Protein AF-A0AAE0SFQ2-F1 (afdb_monomer_lite)

pLDDT: mean 78.65, std 20.71, range [27.14, 95.56]

Organism: NCBI:txid2493646

Sequence (144 aa):
MTPRSLFEGLGCIPGEGVDPWELVFRITPEVGGDPYDAWISGGTNTTNFDVNCQTIKSNP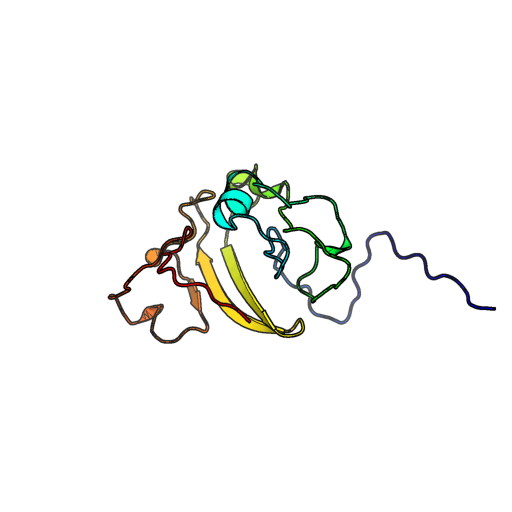SCTRHFRSALLQRWSEEVTSKVKVGIYKDGKEVHNITFNATGSNLTSWFSKERVLNTTYRGILTNNEFNYFCLKGYVLHPVFSL

Secondary structure (DSSP, 8-state):
-PPP----S----TTS---SPPP-EE--TTS-S-HHHHHHT--SSEESS-TTTSSSS--TT--SEEE-GGGGGHHHH--SEEEEEEEETTEEEEEEEEE-TT--TTTSS-GGGEEEESSTTTTT----S---TT----------

Structure (mmCIF, N/CA/C/O backbone):
data_AF-A0AAE0SFQ2-F1
#
_entry.id   AF-A0AAE0SFQ2-F1
#
loop_
_atom_site.group_PDB
_atom_site.id
_atom_site.type_symbol
_atom_site.label_atom_id
_atom_site.label_alt_id
_atom_site.label_comp_id
_atom_site.label_asym_id
_atom_site.label_entity_id
_atom_site.label_seq_id
_atom_site.pdbx_PDB_ins_code
_atom_site.Cartn_x
_atom_site.Cartn_y
_atom_site.Cartn_z
_atom_site.occupancy
_atom_site.B_iso_or_equiv
_atom_site.auth_seq_id
_atom_site.auth_comp_id
_atom_site.auth_asym_id
_atom_site.auth_atom_id
_atom_site.pdbx_PDB_model_num
ATOM 1 N N . MET A 1 1 ? 9.907 20.540 -37.452 1.00 33.56 1 MET A N 1
ATOM 2 C CA . MET A 1 1 ? 10.637 21.089 -36.289 1.00 33.56 1 MET A CA 1
ATOM 3 C C . MET A 1 1 ? 9.672 21.046 -35.116 1.00 33.56 1 MET A C 1
ATOM 5 O O . MET A 1 1 ? 8.710 21.799 -35.101 1.00 33.56 1 MET A O 1
ATOM 9 N N . THR A 1 2 ? 9.816 20.050 -34.250 1.00 28.92 2 THR A N 1
ATOM 10 C CA . THR A 1 2 ? 8.835 19.702 -33.209 1.00 28.92 2 THR A CA 1
ATOM 11 C C . THR A 1 2 ? 9.126 20.507 -31.941 1.00 28.92 2 THR A C 1
ATOM 13 O O . THR A 1 2 ? 10.277 20.477 -31.498 1.00 28.92 2 THR A O 1
ATOM 16 N N . PRO A 1 3 ? 8.157 21.207 -31.324 1.00 32.56 3 PRO A N 1
ATOM 17 C CA . PRO A 1 3 ? 8.388 21.809 -30.024 1.00 32.56 3 PRO A CA 1
ATOM 18 C C . PRO A 1 3 ? 8.217 20.764 -28.917 1.00 32.56 3 PRO A C 1
ATOM 20 O O . PRO A 1 3 ? 7.227 20.037 -28.860 1.00 32.56 3 PRO A O 1
ATOM 23 N N . ARG A 1 4 ? 9.235 20.711 -28.055 1.00 32.50 4 ARG A N 1
ATOM 24 C CA . ARG A 1 4 ? 9.292 19.988 -26.782 1.00 32.50 4 ARG A CA 1
ATOM 25 C C . ARG A 1 4 ? 8.174 20.459 -25.847 1.00 32.50 4 ARG A C 1
ATOM 27 O O . ARG A 1 4 ? 8.121 21.644 -25.532 1.00 32.50 4 ARG A O 1
ATOM 34 N N . SER A 1 5 ? 7.374 19.537 -25.324 1.00 27.14 5 SER A N 1
ATOM 35 C CA . SER A 1 5 ? 6.593 19.757 -24.106 1.00 27.14 5 SER A CA 1
ATOM 36 C C . SER A 1 5 ? 7.376 19.227 -22.902 1.00 27.14 5 SER A C 1
ATOM 38 O O . SER A 1 5 ? 7.521 18.023 -22.702 1.00 27.14 5 SER A O 1
ATOM 40 N N . LEU A 1 6 ? 7.913 20.168 -22.125 1.00 28.64 6 LEU A N 1
ATOM 41 C CA . LEU A 1 6 ? 8.273 19.984 -20.722 1.00 28.64 6 LEU A CA 1
ATOM 42 C C . LEU A 1 6 ? 6.964 19.799 -19.936 1.00 28.64 6 LEU A C 1
ATOM 44 O O . LEU A 1 6 ? 6.079 20.643 -20.053 1.00 28.64 6 LEU A O 1
ATOM 48 N N . PHE A 1 7 ? 6.845 18.750 -19.127 1.00 27.17 7 PHE A N 1
ATOM 49 C CA . PHE A 1 7 ? 5.844 18.687 -18.063 1.00 27.17 7 PHE A CA 1
ATOM 50 C C . PHE A 1 7 ? 6.535 18.239 -16.775 1.00 27.17 7 PHE A C 1
ATOM 52 O O . PHE A 1 7 ? 6.760 17.055 -16.559 1.00 27.17 7 PHE A O 1
ATOM 59 N N . GLU A 1 8 ? 6.854 19.213 -15.928 1.00 30.88 8 GLU A N 1
ATOM 60 C CA . GLU A 1 8 ? 6.999 19.052 -14.484 1.00 30.88 8 GLU A CA 1
ATOM 61 C C . GLU A 1 8 ? 6.233 20.202 -13.822 1.00 30.88 8 GLU A C 1
ATOM 63 O O . GLU A 1 8 ? 6.332 21.347 -14.264 1.00 30.88 8 GLU A O 1
ATOM 68 N N . GLY A 1 9 ? 5.492 19.892 -12.758 1.00 28.45 9 GLY A N 1
ATOM 69 C CA . GLY A 1 9 ? 4.972 20.884 -11.818 1.00 28.45 9 GLY A CA 1
ATOM 70 C C . GLY A 1 9 ? 3.460 21.106 -11.860 1.00 28.45 9 GLY A C 1
ATOM 71 O O . GLY A 1 9 ? 2.957 21.854 -12.686 1.00 28.45 9 GLY A O 1
ATOM 72 N N . LEU A 1 10 ? 2.773 20.484 -10.895 1.00 42.62 10 LEU A N 1
ATOM 73 C CA . LEU A 1 10 ? 1.637 21.025 -10.133 1.00 42.62 10 LEU A CA 1
ATOM 74 C C . LEU A 1 10 ? 0.593 21.845 -10.920 1.00 42.62 10 LEU A C 1
ATOM 76 O O . LEU A 1 10 ? 0.730 23.051 -11.104 1.00 42.62 10 LEU A O 1
ATOM 80 N N . GLY A 1 11 ? -0.530 21.216 -11.262 1.00 29.27 11 GLY A N 1
ATOM 81 C CA . GLY A 1 11 ? -1.715 21.935 -11.720 1.00 29.27 11 GLY A CA 1
ATOM 82 C C . GLY A 1 11 ? -2.929 21.025 -11.806 1.00 29.27 11 GLY A C 1
ATOM 83 O O . GLY A 1 11 ? -2.937 20.070 -12.578 1.00 29.27 11 GLY A O 1
ATOM 84 N N . CYS A 1 12 ? -3.952 21.321 -11.003 1.00 31.59 12 CYS A N 1
ATOM 85 C CA . CYS A 1 12 ? -5.278 20.726 -11.109 1.00 31.59 12 CYS A CA 1
ATOM 86 C C . CYS A 1 12 ? -5.791 20.894 -12.544 1.00 31.59 12 CYS A C 1
ATOM 88 O O . CYS A 1 12 ? -6.025 22.020 -12.979 1.00 31.59 12 CYS A O 1
ATOM 90 N N . ILE A 1 13 ? -5.984 19.792 -13.267 1.00 39.88 13 ILE A N 1
ATOM 91 C CA . ILE A 1 13 ? -6.764 19.797 -14.504 1.00 39.88 13 ILE A CA 1
ATOM 92 C C . ILE A 1 13 ? -8.237 19.811 -14.071 1.00 39.88 13 ILE A C 1
ATOM 94 O O . ILE A 1 13 ? -8.701 18.826 -13.494 1.00 39.88 13 ILE A O 1
ATOM 98 N N . PRO A 1 14 ? -8.995 20.899 -14.291 1.00 37.53 14 PRO A N 1
ATOM 99 C CA . PRO A 1 14 ? -10.414 20.916 -13.985 1.00 37.53 14 PRO A CA 1
ATOM 100 C C . PRO A 1 14 ? -11.142 20.193 -15.122 1.00 37.53 14 PRO A C 1
ATOM 102 O O . PRO A 1 14 ? -11.249 20.723 -16.226 1.00 37.53 14 PRO A O 1
ATOM 105 N N . GLY A 1 15 ? -11.611 18.968 -14.872 1.00 39.78 15 GLY A N 1
ATOM 106 C CA . GLY A 1 15 ? -12.423 18.218 -15.842 1.00 39.78 15 GLY A CA 1
ATOM 107 C C . GLY A 1 15 ? -12.419 16.699 -15.679 1.00 39.78 15 GLY A C 1
ATOM 108 O O . GLY A 1 15 ? -13.369 16.049 -16.102 1.00 39.78 15 GLY A O 1
ATOM 109 N N . GLU A 1 16 ? -11.418 16.132 -15.009 1.00 45.78 16 GLU A N 1
ATOM 110 C CA . GLU A 1 16 ? -11.464 14.754 -14.513 1.00 45.78 16 GLU A CA 1
ATOM 111 C C . GLU A 1 16 ? -11.597 14.830 -12.992 1.00 45.78 16 GLU A C 1
ATOM 113 O O . GLU A 1 16 ? -10.867 15.582 -12.346 1.00 45.78 16 GLU A O 1
ATOM 118 N N . GLY A 1 17 ? -12.602 14.156 -12.424 1.00 45.56 17 GLY A N 1
ATOM 119 C CA . GLY A 1 17 ? -12.874 14.203 -10.987 1.00 45.56 17 GLY A CA 1
ATOM 120 C C . GLY A 1 17 ? -11.595 13.969 -10.189 1.00 45.56 17 GLY A C 1
ATOM 121 O O . GLY A 1 17 ? -10.846 13.047 -10.501 1.00 45.56 17 GLY A O 1
ATOM 122 N N . VAL A 1 18 ? -11.333 14.821 -9.194 1.00 48.31 18 VAL A N 1
ATOM 123 C CA . VAL A 1 18 ? -10.206 14.634 -8.274 1.00 48.31 18 VAL A CA 1
ATOM 124 C C . VAL A 1 18 ? -10.363 13.246 -7.671 1.00 48.31 18 VAL A C 1
ATOM 126 O O . VAL A 1 18 ? -11.318 13.007 -6.931 1.00 48.31 18 VAL A O 1
ATOM 129 N N . ASP A 1 19 ? -9.478 12.322 -8.042 1.00 62.38 19 ASP A N 1
ATOM 130 C CA . ASP A 1 19 ? -9.421 11.020 -7.399 1.00 62.38 19 ASP A CA 1
ATOM 131 C C . ASP A 1 19 ? -9.047 11.285 -5.929 1.00 62.38 19 ASP A C 1
ATOM 133 O O . ASP A 1 19 ? -7.968 11.824 -5.673 1.00 62.38 19 ASP A O 1
ATOM 137 N N . PRO A 1 20 ? -9.927 10.995 -4.950 1.00 77.88 20 PRO A N 1
ATOM 138 C CA . PRO A 1 20 ? -9.635 11.262 -3.544 1.00 77.88 20 PRO A CA 1
ATOM 139 C C . PRO A 1 20 ? -8.561 10.318 -2.980 1.00 77.88 20 PRO A C 1
ATOM 141 O O . PRO A 1 20 ? -8.270 10.375 -1.786 1.00 77.88 20 PRO A O 1
ATOM 144 N N . TRP A 1 21 ? -8.020 9.410 -3.798 1.00 86.62 21 TRP A N 1
ATOM 145 C CA . TRP A 1 21 ? -7.016 8.436 -3.405 1.00 86.62 21 TRP A CA 1
ATOM 146 C C . TRP A 1 21 ? -5.607 8.880 -3.799 1.00 86.62 21 TRP A C 1
ATOM 148 O O . TRP A 1 21 ? -5.318 9.158 -4.960 1.00 86.62 21 TRP A O 1
ATOM 158 N N . GLU A 1 22 ? -4.694 8.839 -2.832 1.00 89.50 22 GLU A N 1
ATOM 159 C CA . GLU A 1 22 ? -3.263 8.972 -3.083 1.00 89.50 22 GLU A CA 1
ATOM 160 C C . GLU A 1 22 ? -2.630 7.590 -3.301 1.00 89.50 22 GLU A C 1
ATOM 162 O O . GLU A 1 22 ? -2.800 6.665 -2.500 1.00 89.50 22 GLU A O 1
ATOM 167 N N . LEU A 1 23 ? -1.889 7.431 -4.402 1.00 91.44 23 LEU A N 1
ATOM 168 C CA . LEU A 1 23 ? -1.130 6.212 -4.654 1.00 91.44 23 LEU A CA 1
ATOM 169 C C . LEU A 1 23 ? 0.055 6.159 -3.686 1.00 91.44 23 LEU A C 1
ATOM 171 O O . LEU A 1 23 ? 0.959 6.983 -3.760 1.00 91.44 23 LEU A O 1
ATOM 175 N N . VAL A 1 24 ? 0.085 5.148 -2.819 1.00 93.56 24 VAL A N 1
ATOM 176 C CA . VAL A 1 24 ? 1.185 4.944 -1.857 1.00 93.56 24 VAL A CA 1
ATOM 177 C C . VAL A 1 24 ? 2.018 3.702 -2.143 1.00 93.56 24 VAL A C 1
ATOM 179 O O . VAL A 1 24 ? 3.137 3.577 -1.650 1.00 93.56 24 VAL A O 1
ATOM 182 N N . PHE A 1 25 ? 1.492 2.776 -2.940 1.00 94.31 25 PHE A N 1
ATOM 183 C CA . PHE A 1 25 ? 2.183 1.552 -3.308 1.00 94.31 25 PHE A CA 1
ATOM 184 C C . PHE A 1 25 ? 1.649 0.994 -4.623 1.00 94.31 25 PHE A C 1
ATOM 186 O O . PHE A 1 25 ? 0.440 1.007 -4.859 1.00 94.31 25 PHE A O 1
ATOM 193 N N . ARG A 1 26 ? 2.543 0.467 -5.458 1.00 92.81 26 ARG A N 1
ATOM 194 C CA . ARG A 1 26 ? 2.198 -0.258 -6.683 1.00 92.81 26 ARG A CA 1
ATOM 195 C C . ARG A 1 26 ? 3.185 -1.394 -6.911 1.00 92.81 26 ARG A C 1
ATOM 197 O O . ARG A 1 26 ? 4.394 -1.177 -6.951 1.00 92.81 26 ARG A O 1
ATOM 204 N N . ILE A 1 27 ? 2.640 -2.577 -7.172 1.00 90.56 27 ILE A N 1
ATOM 205 C CA . ILE A 1 27 ? 3.388 -3.711 -7.715 1.00 90.56 27 ILE A CA 1
ATOM 206 C C . ILE A 1 27 ? 3.401 -3.575 -9.238 1.00 90.56 27 ILE A C 1
ATOM 208 O O . ILE A 1 27 ? 2.384 -3.256 -9.860 1.00 90.56 27 ILE A O 1
ATOM 212 N N . THR A 1 28 ? 4.558 -3.822 -9.833 1.00 88.19 28 THR A N 1
ATOM 213 C CA . THR A 1 28 ? 4.773 -3.746 -11.280 1.00 88.19 28 THR A CA 1
ATOM 214 C C . THR A 1 28 ? 5.079 -5.157 -11.777 1.00 88.19 28 THR A C 1
ATOM 216 O O . THR A 1 28 ? 5.968 -5.794 -11.209 1.00 88.19 28 THR A O 1
ATOM 219 N N . PRO A 1 29 ? 4.344 -5.676 -12.777 1.00 84.12 29 PRO A N 1
ATOM 220 C CA . PRO A 1 29 ? 4.618 -6.992 -13.350 1.00 84.12 29 PRO A CA 1
ATOM 221 C C . PRO A 1 29 ? 6.066 -7.115 -13.836 1.00 84.12 29 PRO A C 1
ATOM 223 O O . PRO A 1 29 ? 6.668 -6.117 -14.217 1.00 84.12 29 PRO A O 1
ATOM 226 N N . GLU A 1 30 ? 6.612 -8.334 -13.815 1.00 84.31 30 GLU A N 1
ATOM 227 C CA . GLU A 1 30 ? 7.932 -8.689 -14.382 1.00 84.31 30 GLU A CA 1
ATOM 228 C C . GLU A 1 30 ? 9.162 -8.013 -13.741 1.00 84.31 30 GLU A C 1
ATOM 230 O O . GLU A 1 30 ? 10.294 -8.352 -14.069 1.00 84.31 30 GLU A O 1
ATOM 235 N N . VAL A 1 31 ? 8.973 -7.132 -12.755 1.00 85.31 31 VAL A N 1
ATOM 236 C CA . VAL A 1 31 ? 10.060 -6.496 -11.986 1.00 85.31 31 VAL A CA 1
ATOM 237 C C . VAL A 1 31 ? 10.767 -7.478 -11.038 1.00 85.31 31 VAL A C 1
ATOM 239 O O . VAL A 1 31 ? 11.929 -7.276 -10.675 1.00 85.31 31 VAL A O 1
ATOM 242 N N . GLY A 1 32 ? 10.088 -8.561 -10.649 1.00 85.31 32 GLY A N 1
ATOM 243 C CA . GLY A 1 32 ? 10.575 -9.513 -9.648 1.00 85.31 32 GLY A CA 1
ATOM 244 C C . GLY A 1 32 ? 10.680 -8.907 -8.242 1.00 85.31 32 GLY A C 1
ATOM 245 O O . GLY A 1 32 ? 10.368 -7.740 -8.029 1.00 85.31 32 GLY A O 1
ATOM 246 N N . GLY A 1 33 ? 11.144 -9.707 -7.280 1.00 86.88 33 GLY A N 1
ATOM 247 C CA . GLY A 1 33 ? 11.141 -9.348 -5.858 1.00 86.88 33 GLY A CA 1
ATOM 248 C C . GLY A 1 33 ? 9.891 -9.846 -5.129 1.00 86.88 33 GLY A C 1
ATOM 249 O O . GLY A 1 33 ? 8.900 -10.227 -5.753 1.00 86.88 33 GLY A O 1
ATOM 250 N N . ASP A 1 34 ? 9.966 -9.894 -3.799 1.00 86.88 34 ASP A N 1
ATOM 251 C CA . ASP A 1 34 ? 8.831 -10.279 -2.961 1.00 86.88 34 ASP A CA 1
ATOM 252 C C . ASP A 1 34 ? 7.921 -9.056 -2.713 1.00 86.88 34 ASP A C 1
ATOM 254 O O . ASP A 1 34 ? 8.380 -8.049 -2.158 1.00 86.88 34 ASP A O 1
ATOM 258 N N . PRO A 1 35 ? 6.635 -9.097 -3.117 1.00 87.75 35 PRO A N 1
ATOM 259 C CA . PRO A 1 35 ? 5.742 -7.953 -2.956 1.00 87.75 35 PRO A CA 1
ATOM 260 C C . PRO A 1 35 ? 5.464 -7.577 -1.500 1.00 87.75 35 PRO A C 1
ATOM 262 O O . PRO A 1 35 ? 5.202 -6.408 -1.208 1.00 87.75 35 PRO A O 1
ATOM 265 N N . TYR A 1 36 ? 5.501 -8.549 -0.586 1.00 89.19 36 TYR A N 1
ATOM 266 C CA . TYR A 1 36 ? 5.284 -8.296 0.832 1.00 89.19 36 TYR A CA 1
ATOM 267 C C . TYR A 1 36 ? 6.492 -7.572 1.439 1.00 89.19 36 TYR A C 1
ATOM 269 O O . TYR A 1 36 ? 6.312 -6.575 2.136 1.00 89.19 36 TYR A O 1
ATOM 277 N N . ASP A 1 37 ? 7.716 -7.969 1.103 1.00 91.56 37 ASP A N 1
ATOM 278 C CA . ASP A 1 37 ? 8.934 -7.262 1.503 1.00 91.56 37 ASP A CA 1
ATOM 279 C C . ASP A 1 37 ? 8.978 -5.850 0.900 1.00 91.56 37 ASP A C 1
ATOM 281 O O . ASP A 1 37 ? 9.269 -4.880 1.609 1.00 91.56 37 ASP A O 1
ATOM 285 N N . ALA A 1 38 ? 8.586 -5.695 -0.371 1.00 92.19 38 ALA A N 1
ATOM 286 C CA . ALA A 1 38 ? 8.418 -4.383 -0.998 1.00 92.19 38 ALA A CA 1
ATOM 287 C C . ALA A 1 38 ? 7.407 -3.501 -0.238 1.00 92.19 38 ALA A C 1
ATOM 289 O O . ALA A 1 38 ? 7.619 -2.297 -0.081 1.00 92.19 38 ALA A O 1
ATOM 290 N N . TRP A 1 39 ? 6.333 -4.088 0.297 1.00 92.25 39 TRP A N 1
ATOM 291 C CA . TRP A 1 39 ? 5.341 -3.394 1.121 1.00 92.25 39 TRP A CA 1
ATOM 292 C C . TRP A 1 39 ? 5.795 -3.110 2.565 1.00 92.25 39 TRP A C 1
ATOM 294 O O . TRP A 1 39 ? 5.375 -2.112 3.154 1.00 92.25 39 TRP A O 1
ATOM 304 N N . ILE A 1 40 ? 6.612 -3.955 3.186 1.00 91.19 40 ILE A N 1
ATOM 305 C CA . ILE A 1 40 ? 6.992 -3.771 4.594 1.00 91.19 40 ILE A CA 1
ATOM 306 C C . ILE A 1 40 ? 8.221 -2.883 4.720 1.00 91.19 40 ILE A C 1
ATOM 308 O O . ILE A 1 40 ? 8.188 -1.870 5.420 1.00 91.19 40 ILE A O 1
ATOM 312 N N . SER A 1 41 ? 9.297 -3.236 4.025 1.00 89.81 41 SER A N 1
ATOM 313 C CA . SER A 1 41 ? 10.617 -2.626 4.200 1.00 89.81 41 SER A CA 1
ATOM 314 C C . SER A 1 41 ? 11.089 -1.852 2.972 1.00 89.81 41 SER A C 1
ATOM 316 O O . SER A 1 41 ? 12.096 -1.155 3.037 1.00 89.81 41 SER A O 1
ATOM 318 N N . GLY A 1 42 ? 10.362 -1.953 1.858 1.00 88.00 42 GLY A N 1
ATOM 319 C CA . GLY A 1 42 ? 10.821 -1.481 0.558 1.00 88.00 42 GLY A CA 1
ATOM 320 C C . GLY A 1 42 ? 11.481 -2.582 -0.263 1.00 88.00 42 GLY A C 1
ATOM 321 O O . GLY A 1 42 ? 11.452 -2.475 -1.476 1.00 88.00 42 GLY A O 1
ATOM 322 N N . GLY A 1 43 ? 11.957 -3.681 0.329 1.00 86.88 43 GLY A N 1
ATOM 323 C CA . GLY A 1 43 ? 12.445 -4.843 -0.423 1.00 86.88 43 GLY A CA 1
ATOM 324 C C . GLY A 1 43 ? 13.479 -4.519 -1.515 1.00 86.88 43 GLY A C 1
ATOM 325 O O . GLY A 1 43 ? 14.155 -3.488 -1.494 1.00 86.88 43 GLY A O 1
ATOM 326 N N . THR A 1 44 ? 13.609 -5.421 -2.487 1.00 87.69 44 THR A N 1
ATOM 327 C CA . THR A 1 44 ? 14.400 -5.202 -3.706 1.00 87.69 44 THR A CA 1
ATOM 328 C C . THR A 1 44 ? 13.530 -4.622 -4.822 1.00 87.69 44 THR A C 1
ATOM 330 O O . THR A 1 44 ? 12.310 -4.752 -4.805 1.00 87.69 44 THR A O 1
ATOM 333 N N . ASN A 1 45 ? 14.159 -3.965 -5.801 1.00 90.88 45 ASN A N 1
ATOM 334 C CA . ASN A 1 45 ? 13.494 -3.417 -6.991 1.00 90.88 45 ASN A CA 1
ATOM 335 C C . ASN A 1 45 ? 12.346 -2.432 -6.711 1.00 90.88 45 ASN A C 1
ATOM 337 O O . ASN A 1 45 ? 11.421 -2.309 -7.509 1.00 90.88 45 ASN A O 1
ATOM 341 N N . THR A 1 46 ? 12.441 -1.671 -5.623 1.00 93.56 46 THR A N 1
ATOM 342 C CA . THR A 1 46 ? 11.460 -0.644 -5.253 1.00 93.56 46 THR A CA 1
ATOM 343 C C . THR A 1 46 ? 12.034 0.760 -5.406 1.00 93.56 46 THR A C 1
ATOM 345 O O . THR A 1 46 ? 13.241 0.982 -5.310 1.00 93.56 46 THR A O 1
ATOM 348 N N . THR A 1 47 ? 11.167 1.736 -5.650 1.00 94.50 47 THR A N 1
ATOM 349 C CA . THR A 1 47 ? 11.495 3.161 -5.712 1.00 94.50 47 THR A CA 1
ATOM 350 C C . THR A 1 47 ? 10.402 3.998 -5.059 1.00 94.50 47 THR A C 1
ATOM 352 O O . THR A 1 47 ? 9.223 3.652 -5.107 1.00 94.50 47 THR A O 1
ATOM 355 N N . ASN A 1 48 ? 10.796 5.123 -4.471 1.00 93.50 48 ASN A N 1
ATOM 356 C CA . ASN A 1 48 ? 9.897 6.149 -3.946 1.00 93.50 48 ASN A CA 1
ATOM 357 C C . ASN A 1 48 ? 9.942 7.461 -4.750 1.00 93.50 48 ASN A C 1
ATOM 359 O O . ASN A 1 48 ? 9.201 8.381 -4.426 1.00 93.50 48 ASN A O 1
ATOM 363 N N . PHE A 1 49 ? 10.791 7.565 -5.779 1.00 91.81 49 PHE A N 1
ATOM 364 C CA . PHE A 1 49 ? 11.043 8.817 -6.508 1.00 91.81 49 PHE A CA 1
ATOM 365 C C . PHE A 1 49 ? 10.867 8.706 -8.026 1.00 91.81 49 PHE A C 1
ATOM 367 O O . PHE A 1 49 ? 10.768 9.732 -8.690 1.00 91.81 49 PHE A O 1
ATOM 374 N N . ASP A 1 50 ? 10.831 7.497 -8.599 1.00 91.31 50 ASP A N 1
ATOM 375 C CA . ASP A 1 50 ? 10.644 7.346 -10.045 1.00 91.31 50 ASP A CA 1
ATOM 376 C C . ASP A 1 50 ? 9.217 7.738 -10.447 1.00 91.31 50 ASP A C 1
ATOM 378 O O . ASP A 1 50 ? 8.254 7.004 -10.205 1.00 91.31 50 ASP A O 1
ATOM 382 N N . VAL A 1 51 ? 9.096 8.896 -11.093 1.00 88.69 51 VAL A N 1
ATOM 383 C CA . VAL A 1 51 ? 7.824 9.456 -11.563 1.00 88.69 51 VAL A CA 1
ATOM 384 C C . VAL A 1 51 ? 7.100 8.528 -12.540 1.00 88.69 51 VAL A C 1
ATOM 386 O O . VAL A 1 51 ? 5.872 8.529 -12.590 1.00 88.69 51 VAL A O 1
ATOM 389 N N . ASN A 1 52 ? 7.825 7.669 -13.268 1.00 90.31 52 ASN A N 1
ATOM 390 C CA . ASN A 1 52 ? 7.216 6.707 -14.187 1.00 90.31 52 ASN A CA 1
ATOM 391 C C . ASN A 1 52 ? 6.435 5.616 -13.453 1.00 90.31 52 ASN A C 1
ATOM 393 O O . ASN A 1 52 ? 5.507 5.040 -14.025 1.00 90.31 52 ASN A O 1
ATOM 397 N N . CYS A 1 53 ? 6.806 5.338 -12.202 1.00 90.56 53 CYS A N 1
ATOM 398 C CA . CYS A 1 53 ? 6.176 4.336 -11.352 1.00 90.56 53 CYS A CA 1
ATOM 399 C C . CYS A 1 53 ? 5.073 4.911 -10.447 1.00 90.56 53 CYS A C 1
ATOM 401 O O . CYS A 1 53 ? 4.259 4.152 -9.920 1.00 90.56 53 CYS A O 1
ATOM 403 N N . GLN A 1 54 ? 4.982 6.240 -10.325 1.00 91.19 54 GLN A N 1
ATOM 404 C CA . GLN A 1 54 ? 3.962 6.967 -9.554 1.00 91.19 54 GLN A CA 1
ATOM 405 C C . GLN A 1 54 ? 2.638 7.126 -10.318 1.00 91.19 54 GLN A C 1
ATOM 407 O O . GLN A 1 54 ? 2.035 8.193 -10.376 1.00 91.19 54 GLN A O 1
ATOM 412 N N . THR A 1 55 ? 2.170 6.057 -10.953 1.00 86.94 55 THR A N 1
ATOM 413 C CA . THR A 1 55 ? 0.908 6.061 -11.698 1.00 86.94 55 THR A CA 1
ATOM 414 C C . THR A 1 55 ? 0.246 4.695 -11.627 1.00 86.94 55 THR A C 1
ATOM 416 O O . THR A 1 55 ? 0.926 3.686 -11.482 1.00 86.94 55 THR A O 1
ATOM 419 N N . ILE A 1 56 ? -1.078 4.637 -11.751 1.00 83.69 56 ILE A N 1
ATOM 420 C CA . ILE A 1 56 ? -1.830 3.378 -11.901 1.00 83.69 56 ILE A CA 1
ATOM 421 C C . ILE A 1 56 ? -1.822 2.860 -13.345 1.00 83.69 56 ILE A C 1
ATOM 423 O O . ILE A 1 56 ? -2.152 1.702 -13.599 1.00 83.69 56 ILE A O 1
ATOM 427 N N . LYS A 1 57 ? -1.456 3.710 -14.312 1.00 82.88 57 LYS A N 1
ATOM 428 C CA . LYS A 1 57 ? -1.414 3.327 -15.723 1.00 82.88 57 LYS A CA 1
ATOM 429 C C . LYS A 1 57 ? -0.234 2.394 -15.967 1.00 82.88 57 LYS A C 1
ATOM 431 O O . LYS A 1 57 ? 0.849 2.566 -15.396 1.00 82.88 57 LYS A O 1
ATOM 436 N N . SER A 1 58 ? -0.441 1.409 -16.839 1.00 77.00 58 SER A N 1
ATOM 437 C CA . SER A 1 58 ? 0.679 0.620 -17.342 1.00 77.00 58 SER A CA 1
ATOM 438 C C . SER A 1 58 ? 1.664 1.572 -18.014 1.00 77.00 58 SER A C 1
ATOM 440 O O . SER A 1 58 ? 1.273 2.391 -18.846 1.00 77.00 58 SER A O 1
ATOM 442 N N . ASN A 1 59 ? 2.918 1.514 -17.583 1.00 81.44 59 ASN A N 1
ATOM 443 C CA . ASN A 1 59 ? 3.978 2.371 -18.079 1.00 81.44 59 ASN A CA 1
ATOM 444 C C . ASN A 1 59 ? 5.191 1.474 -18.318 1.00 81.44 59 ASN A C 1
ATOM 446 O O . ASN A 1 59 ? 5.770 1.008 -17.335 1.00 81.44 59 ASN A O 1
ATOM 450 N N . PRO A 1 60 ? 5.569 1.217 -19.581 1.00 81.75 60 PRO A N 1
ATOM 451 C CA . PRO A 1 60 ? 6.695 0.341 -19.894 1.00 81.75 60 PRO A CA 1
ATOM 452 C C . PRO A 1 60 ? 8.029 0.885 -19.363 1.00 81.75 60 PRO A C 1
ATOM 454 O O . PRO A 1 60 ? 8.975 0.126 -19.197 1.00 81.75 60 PRO A O 1
ATOM 457 N N . SER A 1 61 ? 8.107 2.184 -19.057 1.00 88.25 61 SER A N 1
ATOM 458 C CA . SER A 1 61 ? 9.297 2.805 -18.472 1.00 88.25 61 SER A CA 1
ATOM 459 C C . SER A 1 61 ? 9.430 2.565 -16.966 1.00 88.25 61 SER A C 1
ATOM 461 O O . SER A 1 61 ? 10.497 2.809 -16.407 1.00 88.25 61 SER A O 1
ATOM 463 N N . CYS A 1 62 ? 8.375 2.104 -16.286 1.00 89.50 62 CYS A N 1
ATOM 464 C CA . CYS A 1 62 ? 8.464 1.757 -14.873 1.00 89.50 62 CYS A CA 1
ATOM 465 C C . CYS A 1 62 ? 9.061 0.357 -14.713 1.00 89.50 62 CYS A C 1
ATOM 467 O O . CYS A 1 62 ? 8.415 -0.644 -15.007 1.00 89.50 62 CYS A O 1
ATOM 469 N N . THR A 1 63 ? 10.285 0.291 -14.196 1.00 91.56 63 THR A N 1
ATOM 470 C CA . THR A 1 63 ? 11.042 -0.962 -14.017 1.00 91.56 63 THR A CA 1
ATOM 471 C C . THR A 1 63 ? 11.142 -1.393 -12.553 1.00 91.56 63 THR A C 1
ATOM 473 O O . THR A 1 63 ? 11.951 -2.250 -12.204 1.00 91.56 63 THR A O 1
ATOM 476 N N . ARG A 1 64 ? 10.345 -0.777 -11.669 1.00 93.12 64 ARG A N 1
ATOM 477 C CA . ARG A 1 64 ? 10.385 -0.979 -10.214 1.00 93.12 64 ARG A CA 1
ATOM 478 C C . ARG A 1 64 ? 8.989 -1.014 -9.601 1.00 93.12 64 ARG A C 1
ATOM 480 O O . ARG A 1 64 ? 8.020 -0.538 -10.190 1.00 93.12 64 ARG A O 1
ATOM 487 N N . HIS A 1 65 ? 8.872 -1.563 -8.401 1.00 93.38 65 HIS A N 1
ATOM 488 C CA . HIS A 1 65 ? 7.713 -1.348 -7.544 1.00 93.38 65 HIS A CA 1
ATOM 489 C C . HIS A 1 65 ? 7.743 0.077 -7.001 1.00 93.38 65 HIS A C 1
ATOM 491 O O . HIS A 1 65 ? 8.803 0.592 -6.647 1.00 93.38 65 HIS A O 1
ATOM 497 N N . PHE A 1 66 ? 6.590 0.726 -6.922 1.00 94.75 66 PHE A N 1
ATOM 498 C CA . PHE A 1 66 ? 6.506 2.026 -6.274 1.00 94.75 66 PHE A CA 1
ATOM 499 C C . PHE A 1 66 ? 6.134 1.852 -4.806 1.00 94.75 66 PHE A C 1
ATOM 501 O O . PHE A 1 66 ? 5.190 1.131 -4.487 1.00 94.75 66 PHE A O 1
ATOM 508 N N . ARG A 1 67 ? 6.844 2.555 -3.925 1.00 94.50 67 ARG A N 1
ATOM 509 C CA . ARG A 1 67 ? 6.552 2.671 -2.497 1.00 94.50 67 ARG A CA 1
ATOM 510 C C . ARG A 1 67 ? 6.740 4.115 -2.066 1.00 94.50 67 ARG A C 1
ATOM 512 O O . ARG A 1 67 ? 7.860 4.607 -2.043 1.00 94.50 67 ARG A O 1
ATOM 519 N N . SER A 1 68 ? 5.667 4.770 -1.657 1.00 93.56 68 SER A N 1
ATOM 520 C CA . SER A 1 68 ? 5.732 6.120 -1.111 1.00 93.56 68 SER A CA 1
ATOM 521 C C . SER A 1 68 ? 6.421 6.142 0.257 1.00 93.56 68 SER A C 1
ATOM 523 O O . SER A 1 68 ? 6.264 5.228 1.072 1.00 93.56 68 SER A O 1
ATOM 525 N N . ALA A 1 69 ? 7.140 7.231 0.538 1.00 92.12 69 ALA A N 1
ATOM 526 C CA . ALA A 1 69 ? 7.695 7.503 1.863 1.00 92.12 69 ALA A CA 1
ATOM 527 C C . ALA A 1 69 ? 6.600 7.702 2.931 1.00 92.12 69 ALA A C 1
ATOM 529 O O . ALA A 1 69 ? 6.861 7.482 4.112 1.00 92.12 69 ALA A O 1
ATOM 530 N N . LEU A 1 70 ? 5.365 8.033 2.527 1.00 90.94 70 LEU A N 1
ATOM 531 C CA . LEU A 1 70 ? 4.214 8.188 3.428 1.00 90.94 70 LEU A CA 1
ATOM 532 C C . LEU A 1 70 ? 3.936 6.929 4.257 1.00 90.94 70 LEU A C 1
ATOM 534 O O . LEU A 1 70 ? 3.502 7.019 5.401 1.00 90.94 70 LEU A O 1
ATOM 538 N N . LEU A 1 71 ? 4.264 5.747 3.726 1.00 91.12 71 LEU A N 1
ATOM 539 C CA . LEU A 1 71 ? 4.086 4.484 4.440 1.00 91.12 71 LEU A CA 1
ATOM 540 C C . LEU A 1 71 ? 4.977 4.365 5.688 1.00 91.12 71 LEU A C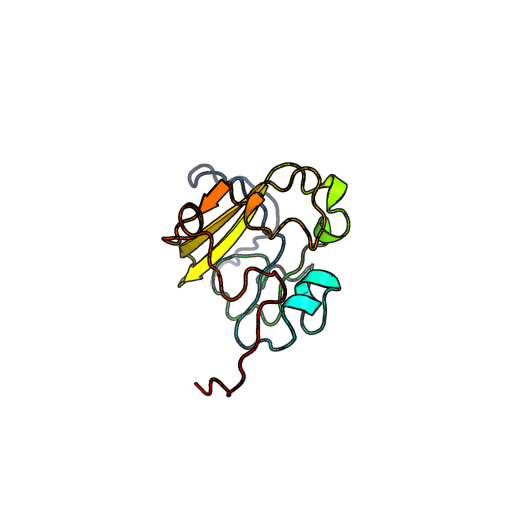 1
ATOM 542 O O . LEU A 1 71 ? 4.635 3.611 6.595 1.00 91.12 71 LEU A O 1
ATOM 546 N N . GLN A 1 72 ? 6.070 5.131 5.789 1.00 89.62 72 GLN A N 1
ATOM 547 C CA . GLN A 1 72 ? 6.885 5.201 7.011 1.00 89.62 72 GLN A CA 1
ATOM 548 C C . GLN A 1 72 ? 6.177 5.962 8.142 1.00 89.62 72 GLN A C 1
ATOM 550 O O . GLN A 1 72 ? 6.460 5.723 9.312 1.00 89.62 72 GLN A O 1
ATOM 555 N N . ARG A 1 73 ? 5.233 6.843 7.795 1.00 89.06 73 ARG A N 1
ATOM 556 C CA . ARG A 1 73 ? 4.457 7.678 8.720 1.00 89.06 73 ARG A CA 1
ATOM 557 C C . ARG A 1 73 ? 2.986 7.265 8.731 1.00 89.06 73 ARG A C 1
ATOM 559 O O . ARG A 1 73 ? 2.093 8.102 8.794 1.00 89.06 73 ARG A O 1
ATOM 566 N N . TRP A 1 74 ? 2.724 5.957 8.666 1.00 89.56 74 TRP A N 1
ATOM 567 C CA . TRP A 1 74 ? 1.372 5.397 8.544 1.00 89.56 74 TRP A CA 1
ATOM 568 C C . TRP A 1 74 ? 0.359 6.012 9.517 1.00 89.56 74 TRP A C 1
ATOM 570 O O . TRP A 1 74 ? -0.728 6.397 9.105 1.00 89.56 74 TRP A O 1
ATOM 580 N N . SER A 1 75 ? 0.711 6.119 10.800 1.00 86.12 75 SER A N 1
ATOM 581 C CA . SER A 1 75 ? -0.186 6.644 11.838 1.00 86.12 75 SER A CA 1
ATOM 582 C C . SER A 1 75 ? -0.537 8.123 11.668 1.00 86.12 75 SER A C 1
ATOM 584 O O . SER A 1 75 ? -1.538 8.566 12.221 1.00 86.12 75 SER A O 1
ATOM 586 N N . GLU A 1 76 ? 0.287 8.875 10.941 1.00 85.75 76 GLU A N 1
ATOM 587 C CA . GLU A 1 76 ? 0.110 10.308 10.692 1.00 85.75 76 GLU A CA 1
ATOM 588 C C . GLU A 1 76 ? -0.638 10.548 9.374 1.00 85.75 76 GLU A C 1
ATOM 590 O O . GLU A 1 76 ? -1.529 11.389 9.316 1.00 85.75 76 GLU A O 1
ATOM 595 N N . GLU A 1 77 ? -0.312 9.772 8.336 1.00 84.38 77 GLU A N 1
ATOM 596 C CA . GLU A 1 77 ? -0.793 9.992 6.965 1.00 84.38 77 GLU A CA 1
ATOM 597 C C . GLU A 1 77 ? -2.055 9.174 6.636 1.00 84.38 77 GLU A C 1
ATOM 599 O O . GLU A 1 77 ? -2.934 9.618 5.898 1.00 84.38 77 GLU A O 1
ATOM 604 N N . VAL A 1 78 ? -2.188 7.964 7.193 1.00 81.31 78 VAL A N 1
ATOM 605 C CA . VAL A 1 78 ? -3.268 7.023 6.857 1.00 81.31 78 VAL A CA 1
ATOM 606 C C . VAL A 1 78 ? -4.303 6.986 7.977 1.00 81.31 78 VAL A C 1
ATOM 608 O O . VAL A 1 78 ? -4.301 6.120 8.851 1.00 81.31 78 VAL A O 1
ATOM 611 N N . THR A 1 79 ? -5.226 7.945 7.948 1.00 75.00 79 THR A N 1
ATOM 612 C CA . THR A 1 79 ? -6.138 8.193 9.080 1.00 75.00 79 THR A CA 1
ATOM 613 C C . THR A 1 79 ? -7.550 7.626 8.907 1.00 75.00 79 THR 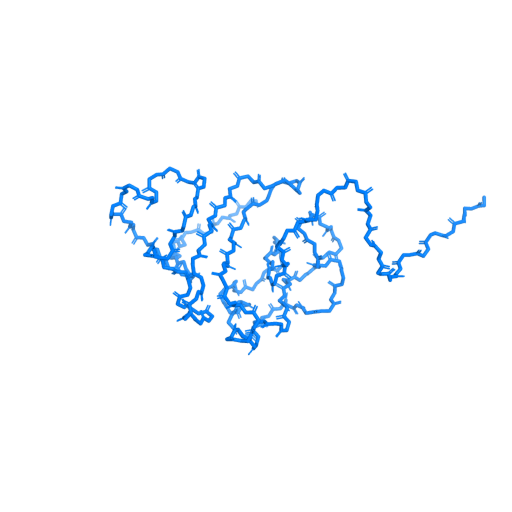A C 1
ATOM 615 O O . THR A 1 79 ? -8.247 7.395 9.899 1.00 75.00 79 THR A O 1
ATOM 618 N N . SER A 1 80 ? -7.989 7.361 7.671 1.00 88.50 80 SER A N 1
ATOM 619 C CA . SER A 1 80 ? -9.393 7.027 7.384 1.00 88.50 80 SER A CA 1
ATOM 620 C C . SER A 1 80 ? -9.578 5.699 6.650 1.00 88.50 80 SER A C 1
ATOM 622 O O . SER A 1 80 ? -10.151 4.755 7.199 1.00 88.50 80 SER A O 1
ATOM 624 N N . LYS A 1 81 ? -9.120 5.603 5.402 1.00 94.06 81 LYS A N 1
ATOM 625 C CA . LYS A 1 81 ? -9.391 4.458 4.531 1.00 94.06 81 LYS A CA 1
ATOM 626 C C . LYS A 1 81 ? -8.171 4.078 3.713 1.00 94.06 81 LYS A C 1
ATOM 628 O O . LYS A 1 81 ? -7.375 4.929 3.337 1.00 94.06 81 LYS A O 1
ATOM 633 N N . VAL A 1 82 ? -8.086 2.796 3.382 1.00 95.00 82 VAL A N 1
ATOM 634 C CA . VAL A 1 82 ? -7.105 2.258 2.432 1.00 95.00 82 VAL A CA 1
ATOM 635 C C . VAL A 1 82 ? -7.863 1.513 1.345 1.00 95.00 82 VAL A C 1
ATOM 637 O O . VAL A 1 82 ? -8.781 0.750 1.646 1.00 95.00 82 VAL A O 1
ATOM 640 N N . LYS A 1 83 ? -7.488 1.726 0.083 1.00 94.69 83 LYS A N 1
ATOM 641 C CA . LYS A 1 83 ? -8.058 1.020 -1.065 1.00 94.69 83 LYS A CA 1
ATOM 642 C C . LYS A 1 83 ? -7.000 0.128 -1.703 1.00 94.69 83 LYS A C 1
ATOM 644 O O . LYS A 1 83 ? -5.927 0.598 -2.065 1.00 94.69 83 LYS A O 1
ATOM 649 N N . VAL A 1 84 ? -7.339 -1.142 -1.897 1.00 93.81 84 VAL A N 1
ATOM 650 C CA . VAL A 1 84 ? -6.603 -2.053 -2.780 1.00 93.81 84 VAL A CA 1
ATOM 651 C C . VAL A 1 84 ? -7.369 -2.140 -4.082 1.00 93.81 84 VAL A C 1
ATOM 653 O O . VAL A 1 84 ? -8.529 -2.546 -4.073 1.00 93.81 84 VAL A O 1
ATOM 656 N N . GLY A 1 85 ? -6.730 -1.757 -5.184 1.00 92.38 85 GLY A N 1
ATOM 657 C CA . GLY A 1 85 ? -7.299 -1.839 -6.526 1.00 92.38 85 GLY A CA 1
ATOM 658 C C . GLY A 1 85 ? -6.471 -2.753 -7.423 1.00 92.38 85 GLY A C 1
ATOM 659 O O . GLY A 1 85 ? -5.244 -2.683 -7.417 1.00 92.38 85 GLY A O 1
ATOM 660 N N . ILE A 1 86 ? -7.146 -3.588 -8.210 1.00 90.19 86 ILE A N 1
ATOM 661 C CA . ILE A 1 86 ? -6.559 -4.298 -9.347 1.00 90.19 86 ILE A CA 1
ATOM 662 C C . ILE A 1 86 ? -6.919 -3.520 -10.602 1.00 90.19 86 ILE A C 1
ATOM 664 O O . ILE A 1 86 ? -8.091 -3.217 -10.833 1.00 90.19 86 ILE A O 1
ATOM 668 N N . TYR A 1 87 ? -5.911 -3.226 -11.418 1.00 88.25 87 TYR A N 1
ATOM 669 C CA . TYR A 1 87 ? -6.058 -2.441 -12.634 1.00 88.25 87 TYR A CA 1
ATOM 670 C C . TYR A 1 87 ? -5.684 -3.275 -13.853 1.00 88.25 87 TYR A C 1
ATOM 672 O O . TYR A 1 87 ? -4.685 -3.993 -13.844 1.00 88.25 87 TYR A O 1
ATOM 680 N N . LYS A 1 88 ? -6.470 -3.140 -14.919 1.00 83.75 88 LYS A N 1
ATOM 681 C CA . LYS A 1 88 ? -6.173 -3.674 -16.248 1.00 83.75 88 LYS A CA 1
ATOM 682 C C . LYS A 1 88 ? -6.273 -2.532 -17.249 1.00 83.75 88 LYS A C 1
ATOM 684 O O . LYS A 1 88 ? -7.268 -1.813 -17.258 1.00 83.75 88 LYS A O 1
ATOM 689 N N . ASP A 1 89 ? -5.223 -2.326 -18.040 1.00 82.06 89 ASP A N 1
ATOM 690 C CA . ASP A 1 89 ? -5.153 -1.258 -19.049 1.00 82.06 89 ASP A CA 1
ATOM 691 C C . ASP A 1 89 ? -5.478 0.141 -18.484 1.00 82.06 89 ASP A C 1
ATOM 693 O O . ASP A 1 89 ? -6.153 0.961 -19.104 1.00 82.06 89 ASP A O 1
ATOM 697 N N . GLY A 1 90 ? -5.024 0.404 -17.251 1.00 79.50 90 GLY A N 1
ATOM 698 C CA . GLY A 1 90 ? -5.260 1.666 -16.541 1.00 79.50 90 GLY A CA 1
ATOM 699 C C . GLY A 1 90 ? -6.681 1.856 -15.998 1.00 79.50 90 GLY A C 1
ATOM 700 O O . GLY A 1 90 ? -6.972 2.922 -15.464 1.00 79.50 90 GLY A O 1
ATOM 701 N N . LYS A 1 91 ? -7.556 0.849 -16.100 1.00 85.19 91 LYS A N 1
ATOM 702 C CA . LYS A 1 91 ? -8.913 0.859 -15.536 1.00 85.19 91 LYS A CA 1
ATOM 703 C C . LYS A 1 91 ? -8.999 -0.067 -14.328 1.00 85.19 91 LYS A C 1
ATOM 705 O O . LYS A 1 91 ? -8.524 -1.200 -14.384 1.00 85.19 91 LYS A O 1
ATOM 710 N N . GLU A 1 92 ? -9.604 0.407 -13.242 1.00 87.31 92 GLU A N 1
ATOM 711 C CA . GLU A 1 92 ? -9.857 -0.414 -12.054 1.00 87.31 92 GLU A CA 1
ATOM 712 C C . GLU A 1 92 ? -10.887 -1.504 -12.399 1.00 87.31 92 GLU A C 1
ATOM 714 O O . GLU A 1 92 ? -11.986 -1.199 -12.860 1.00 87.31 92 GLU A O 1
ATOM 719 N N . VAL A 1 93 ? -10.524 -2.776 -12.212 1.00 92.00 93 VAL A N 1
ATOM 720 C CA . VAL A 1 93 ? -11.403 -3.933 -12.472 1.00 92.00 93 VAL A CA 1
ATOM 721 C C . VAL A 1 93 ? -11.943 -4.545 -11.185 1.00 92.00 93 VAL A C 1
ATOM 723 O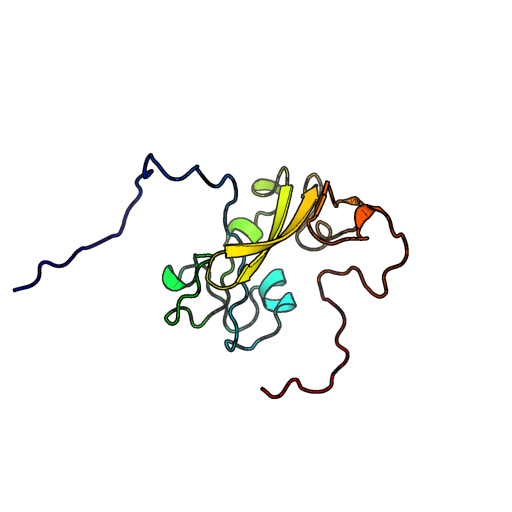 O . VAL A 1 93 ? -13.078 -5.015 -11.153 1.00 92.00 93 VAL A O 1
ATOM 726 N N . HIS A 1 94 ? -11.160 -4.500 -10.107 1.00 89.94 94 HIS A N 1
ATOM 727 C CA . HIS A 1 94 ? -11.595 -4.940 -8.790 1.00 89.94 94 HIS A CA 1
ATOM 728 C C . HIS A 1 94 ? -11.040 -4.051 -7.691 1.00 89.94 94 HIS A C 1
ATOM 730 O O . HIS A 1 94 ? -9.926 -3.548 -7.814 1.00 89.94 94 HIS A O 1
ATOM 736 N N . ASN A 1 95 ? -11.784 -3.913 -6.593 1.00 92.94 95 ASN A N 1
ATOM 737 C CA . ASN A 1 95 ? -11.291 -3.218 -5.417 1.00 92.94 95 ASN A CA 1
ATOM 738 C C . ASN A 1 95 ? -11.816 -3.797 -4.098 1.00 92.94 95 ASN A C 1
ATOM 740 O O . ASN A 1 95 ? -12.837 -4.493 -4.033 1.00 92.94 95 ASN A O 1
ATOM 744 N N . ILE A 1 96 ? -11.085 -3.473 -3.035 1.00 93.88 96 ILE A N 1
ATOM 745 C CA . ILE A 1 96 ? -11.512 -3.599 -1.646 1.00 93.88 96 ILE A CA 1
ATOM 746 C C . ILE A 1 96 ? -11.122 -2.302 -0.937 1.00 93.88 96 ILE A C 1
ATOM 748 O O . ILE A 1 96 ? -9.981 -1.851 -1.039 1.00 93.88 96 ILE A O 1
ATOM 752 N N . THR A 1 97 ? -12.065 -1.697 -0.224 1.00 95.50 97 THR A N 1
ATOM 753 C CA . THR A 1 97 ? -11.828 -0.538 0.640 1.00 95.50 97 THR A CA 1
ATOM 754 C C . THR A 1 97 ? -11.892 -0.974 2.095 1.00 95.50 97 THR A C 1
ATOM 756 O O . THR A 1 97 ? -12.851 -1.631 2.497 1.00 95.50 97 THR A O 1
ATOM 759 N N . PHE A 1 98 ? -10.905 -0.567 2.887 1.00 95.31 98 PHE A N 1
ATOM 760 C CA . PHE A 1 98 ? -10.752 -0.916 4.295 1.00 95.31 98 PHE A CA 1
ATOM 761 C C . PHE A 1 98 ? -10.848 0.317 5.194 1.00 95.31 98 PHE A C 1
ATOM 763 O O . PHE A 1 98 ? -10.469 1.420 4.796 1.00 95.31 98 PHE A O 1
ATOM 770 N N . ASN A 1 99 ? -11.304 0.116 6.426 1.00 95.56 99 ASN A N 1
ATOM 771 C CA . ASN A 1 99 ? -11.188 1.059 7.524 1.00 95.56 99 ASN A CA 1
ATOM 772 C C . ASN A 1 99 ? -9.764 1.008 8.092 1.00 95.56 99 ASN A C 1
ATOM 774 O O . ASN A 1 99 ? -9.360 0.022 8.720 1.00 95.56 99 ASN A O 1
ATOM 778 N N . ALA A 1 100 ? -9.021 2.093 7.892 1.00 94.06 100 ALA A N 1
ATOM 779 C CA . ALA A 1 100 ? -7.633 2.202 8.314 1.00 94.06 100 ALA A CA 1
ATOM 780 C C . ALA A 1 100 ? -7.462 2.888 9.677 1.00 94.06 100 ALA A C 1
ATOM 782 O O . ALA A 1 100 ? -6.355 2.906 10.217 1.00 94.06 100 ALA A O 1
ATOM 783 N N . THR A 1 101 ? -8.530 3.412 10.279 1.00 93.75 101 THR A N 1
ATOM 784 C CA . THR A 1 101 ? -8.447 4.070 11.585 1.00 93.75 101 THR A CA 1
ATOM 785 C C . THR A 1 101 ? -7.902 3.105 12.646 1.00 93.75 101 THR A C 1
ATOM 787 O O . THR A 1 101 ? -8.355 1.960 12.774 1.00 93.75 101 THR A O 1
ATOM 790 N N . GLY A 1 102 ? -6.883 3.557 13.384 1.00 92.81 102 GLY A N 1
ATOM 791 C CA . GLY A 1 102 ? -6.210 2.764 14.419 1.00 92.81 102 GLY A CA 1
ATOM 792 C C . GLY A 1 102 ? -5.495 1.513 13.894 1.00 92.81 102 GLY A C 1
ATOM 793 O O . GLY A 1 102 ? -5.294 0.564 14.649 1.00 92.81 102 GLY A O 1
ATOM 794 N N . SER A 1 103 ? -5.181 1.459 12.598 1.00 94.44 103 SER A N 1
ATOM 795 C CA . SER A 1 103 ? -4.400 0.372 12.000 1.00 94.44 103 SER A CA 1
ATOM 796 C C . SER A 1 103 ? -2.917 0.737 11.880 1.00 94.44 103 SER A C 1
ATOM 798 O O . SER A 1 103 ? -2.510 1.866 12.144 1.00 94.44 103 SER A O 1
ATOM 800 N N . ASN A 1 104 ? -2.106 -0.232 11.468 1.00 92.75 104 ASN A N 1
ATOM 801 C CA . ASN A 1 104 ? -0.703 -0.064 11.097 1.00 92.75 104 ASN A CA 1
ATOM 802 C C . ASN A 1 104 ? -0.454 -0.738 9.739 1.00 92.75 104 ASN A C 1
ATOM 804 O O . ASN A 1 104 ? -1.375 -1.346 9.199 1.00 92.75 104 ASN A O 1
ATOM 808 N N . LEU A 1 105 ? 0.786 -0.705 9.237 1.00 91.69 105 LEU A N 1
ATOM 809 C CA . LEU A 1 105 ? 1.191 -1.275 7.941 1.00 91.69 105 LEU A CA 1
ATOM 810 C C . LEU A 1 105 ? 0.768 -2.732 7.688 1.00 91.69 105 LEU A C 1
ATOM 812 O O . LEU A 1 105 ? 0.682 -3.128 6.527 1.00 91.69 105 LEU A O 1
ATOM 816 N N . THR A 1 106 ? 0.514 -3.535 8.722 1.00 91.06 106 THR A N 1
ATOM 817 C CA . THR A 1 106 ? 0.145 -4.952 8.584 1.00 91.06 106 THR A CA 1
ATOM 818 C C . THR A 1 106 ? -1.281 -5.265 9.028 1.00 91.06 106 THR A C 1
ATOM 820 O O . THR A 1 106 ? -1.849 -6.242 8.551 1.00 91.06 106 THR A O 1
ATOM 823 N N . SER A 1 107 ? -1.883 -4.457 9.907 1.00 92.44 107 SER A N 1
ATOM 824 C CA . SER A 1 107 ? -3.187 -4.755 10.521 1.00 92.44 107 SER A CA 1
ATOM 825 C C . SER A 1 107 ? -4.394 -4.171 9.786 1.00 92.44 107 SER A C 1
ATOM 827 O O . SER A 1 107 ? -5.526 -4.553 10.079 1.00 92.44 107 SER A O 1
ATOM 829 N N . TRP A 1 108 ? -4.185 -3.248 8.843 1.00 93.75 108 TRP A N 1
ATOM 830 C CA . TRP A 1 108 ? -5.268 -2.639 8.060 1.00 93.75 108 TRP A CA 1
ATOM 831 C C . TRP A 1 108 ? -5.956 -3.637 7.121 1.00 93.75 108 TRP A C 1
ATOM 833 O O . TRP A 1 108 ? -7.153 -3.516 6.860 1.00 93.75 108 TRP A O 1
ATOM 843 N N . PHE A 1 109 ? -5.206 -4.632 6.637 1.00 92.50 109 PHE A N 1
ATOM 844 C CA . PHE A 1 109 ? -5.703 -5.687 5.762 1.00 92.50 109 PHE A CA 1
ATOM 845 C C . PHE A 1 109 ? -6.321 -6.801 6.609 1.00 92.50 109 PHE A C 1
ATOM 847 O O . PHE A 1 109 ? -5.723 -7.850 6.844 1.00 92.50 109 PHE A O 1
ATOM 854 N N . SER A 1 110 ? -7.527 -6.548 7.107 1.00 91.12 110 SER A N 1
ATOM 855 C CA . SER A 1 110 ? -8.321 -7.532 7.840 1.00 91.12 110 SER A CA 1
ATOM 856 C C . SER A 1 110 ? -9.756 -7.527 7.334 1.00 91.12 110 SER A C 1
ATOM 858 O O . SER A 1 110 ? -10.244 -6.523 6.803 1.00 91.12 110 SER A O 1
ATOM 860 N N . LYS A 1 111 ? -10.437 -8.664 7.474 1.00 89.75 111 LYS A N 1
ATOM 861 C CA . LYS A 1 111 ? -11.805 -8.815 6.982 1.00 89.75 111 LYS A CA 1
ATOM 862 C C . LYS A 1 111 ? -12.766 -7.881 7.722 1.00 89.75 111 LYS A C 1
ATOM 864 O O . LYS A 1 111 ? -13.622 -7.251 7.113 1.00 89.75 111 LYS A O 1
ATOM 869 N N . GLU A 1 112 ? -12.584 -7.749 9.029 1.00 91.56 112 GLU A N 1
ATOM 870 C CA . GLU A 1 112 ? -13.391 -6.918 9.931 1.00 91.56 112 GLU A CA 1
ATOM 871 C C . GLU A 1 112 ? -13.291 -5.430 9.580 1.00 91.56 112 GLU A C 1
ATOM 873 O O . GLU A 1 112 ? -14.149 -4.634 9.955 1.00 91.56 112 GLU A O 1
ATOM 878 N N . ARG A 1 113 ? -12.237 -5.050 8.852 1.00 93.69 113 ARG A N 1
ATOM 879 C CA . ARG A 1 113 ? -12.015 -3.690 8.373 1.00 93.69 113 ARG A CA 1
ATOM 880 C C . ARG A 1 113 ? -12.580 -3.455 6.976 1.00 93.69 113 ARG A C 1
ATOM 882 O O . ARG A 1 113 ? -12.544 -2.313 6.535 1.00 93.69 113 ARG A O 1
ATOM 889 N N . VAL A 1 114 ? -13.101 -4.459 6.267 1.00 93.69 114 VAL A N 1
ATOM 890 C CA . VAL A 1 114 ? -13.662 -4.264 4.920 1.00 93.69 114 VAL A CA 1
ATOM 891 C C . VAL A 1 114 ? -14.922 -3.398 4.995 1.00 93.69 114 VAL A C 1
ATOM 893 O O . VAL A 1 114 ? -15.909 -3.758 5.625 1.00 93.69 114 VAL A O 1
ATOM 896 N N . LEU A 1 115 ? -14.890 -2.254 4.311 1.00 94.19 115 LEU A N 1
ATOM 897 C CA . LEU A 1 115 ? -16.012 -1.320 4.189 1.00 94.19 115 L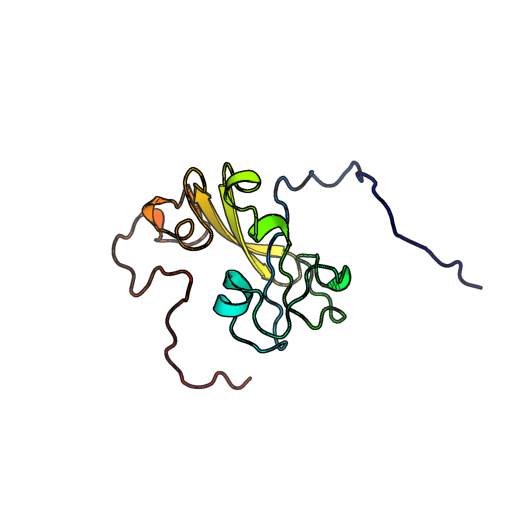EU A CA 1
ATOM 898 C C . LEU A 1 115 ? -16.816 -1.553 2.910 1.00 94.19 115 LEU A C 1
ATOM 900 O O . LEU A 1 115 ? -18.038 -1.454 2.912 1.00 94.19 115 LEU A O 1
ATOM 904 N N . ASN A 1 116 ? -16.121 -1.809 1.802 1.00 93.69 116 ASN A N 1
ATOM 905 C CA . ASN A 1 116 ? -16.734 -2.043 0.500 1.00 93.69 116 ASN A CA 1
ATOM 906 C C . ASN A 1 116 ? -15.820 -2.910 -0.366 1.00 93.69 116 ASN A C 1
ATOM 908 O O . ASN A 1 116 ? -14.601 -2.905 -0.192 1.00 93.69 116 ASN A O 1
ATOM 912 N N . THR A 1 117 ? -16.395 -3.634 -1.318 1.00 92.62 117 THR A N 1
ATOM 913 C CA . THR A 1 117 ? -15.643 -4.471 -2.247 1.00 92.62 117 THR A CA 1
ATOM 914 C C . THR A 1 117 ? -16.458 -4.811 -3.484 1.00 92.62 117 THR A C 1
ATOM 916 O O . THR A 1 117 ? -17.674 -4.976 -3.415 1.00 92.62 117 THR A O 1
ATOM 919 N N . THR A 1 118 ? -15.778 -4.963 -4.620 1.00 91.94 118 THR A N 1
ATOM 920 C CA . THR A 1 118 ? -16.390 -5.503 -5.841 1.00 91.94 118 THR A CA 1
ATOM 921 C C . THR A 1 118 ? -16.346 -7.032 -5.909 1.00 91.94 118 THR A C 1
ATOM 923 O O . THR A 1 118 ? -16.980 -7.627 -6.782 1.00 91.94 118 THR A O 1
ATOM 926 N N . TYR A 1 119 ? -15.621 -7.693 -5.001 1.00 85.81 119 TYR A N 1
ATOM 927 C CA . TYR A 1 119 ? -15.570 -9.149 -4.926 1.00 85.81 119 TYR A CA 1
ATOM 928 C C . TYR A 1 119 ? -16.820 -9.699 -4.246 1.00 85.81 119 TYR A C 1
ATOM 930 O O . TYR A 1 119 ? -17.174 -9.332 -3.124 1.00 85.81 119 TYR A O 1
ATOM 938 N N . ARG A 1 120 ? -17.476 -10.645 -4.914 1.00 85.62 120 ARG A N 1
ATOM 939 C CA . ARG A 1 120 ? -18.623 -11.354 -4.343 1.00 85.62 120 ARG A CA 1
ATOM 940 C C . ARG A 1 120 ? -18.167 -12.224 -3.173 1.00 85.62 120 ARG A C 1
ATOM 942 O O . ARG A 1 120 ? -17.112 -12.846 -3.235 1.00 85.62 120 ARG A O 1
ATOM 949 N N . GLY A 1 121 ? -18.976 -12.291 -2.122 1.00 81.25 121 GLY A N 1
ATOM 950 C CA . GLY A 1 121 ? -18.746 -13.209 -1.007 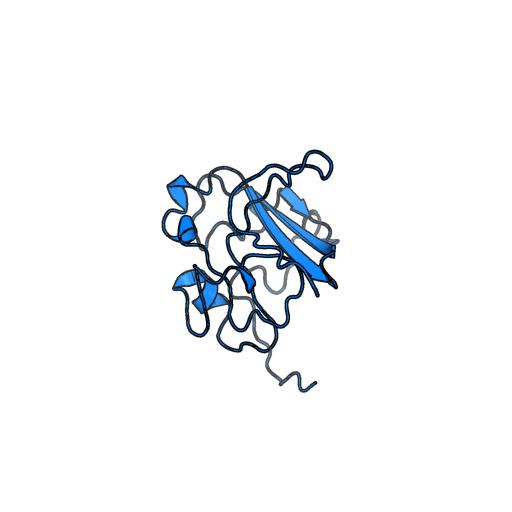1.00 81.25 121 GLY A CA 1
ATOM 951 C C . GLY A 1 121 ? -17.850 -12.683 0.115 1.00 81.25 121 GLY A C 1
ATOM 952 O O . GLY A 1 121 ? -17.968 -13.185 1.222 1.00 81.25 121 GLY A O 1
ATOM 953 N N . ILE A 1 122 ? -17.018 -11.651 -0.090 1.00 81.62 122 ILE A N 1
ATOM 954 C CA . ILE A 1 122 ? -16.137 -11.146 0.988 1.00 81.62 122 ILE A CA 1
ATOM 955 C C . ILE A 1 122 ? -16.939 -10.635 2.197 1.00 81.62 122 ILE A C 1
ATOM 957 O O . ILE A 1 122 ? -16.577 -10.903 3.340 1.00 81.62 122 ILE A O 1
ATOM 961 N N . LEU A 1 123 ? -18.041 -9.921 1.958 1.00 83.06 123 LEU A N 1
ATOM 962 C CA . LEU A 1 123 ? -18.879 -9.384 3.037 1.00 83.06 123 LEU A CA 1
ATOM 963 C C . LEU A 1 123 ? -19.846 -10.420 3.624 1.00 83.06 123 LEU A C 1
ATOM 965 O O . LEU A 1 123 ? -20.226 -10.309 4.784 1.00 83.06 123 LEU A O 1
ATOM 969 N N . THR A 1 124 ? -20.251 -11.420 2.839 1.00 82.75 124 THR A N 1
ATOM 970 C CA . THR A 1 124 ? -21.318 -12.366 3.210 1.00 82.75 124 THR A CA 1
ATOM 971 C C . THR A 1 124 ? -20.803 -13.712 3.710 1.00 82.75 124 THR A C 1
ATOM 973 O O . THR A 1 124 ? -21.494 -14.375 4.476 1.00 82.75 124 THR A O 1
ATOM 976 N N . ASN A 1 125 ? -19.606 -14.130 3.298 1.00 80.19 125 ASN A N 1
ATOM 977 C CA . ASN A 1 125 ? -19.038 -15.431 3.646 1.00 80.19 125 ASN A CA 1
ATOM 978 C C . ASN A 1 125 ? -18.064 -15.257 4.802 1.00 80.19 125 ASN A C 1
ATOM 980 O O . ASN A 1 125 ? -17.241 -14.348 4.780 1.00 80.19 125 ASN A O 1
ATOM 984 N N . ASN A 1 126 ? -18.117 -16.134 5.802 1.00 70.50 126 ASN A N 1
ATOM 985 C CA . ASN A 1 126 ? -17.155 -16.145 6.911 1.00 70.50 126 ASN A CA 1
ATOM 986 C C . ASN A 1 126 ? -16.019 -17.155 6.718 1.00 70.50 126 ASN A C 1
ATOM 988 O O . ASN A 1 126 ? -15.083 -17.165 7.509 1.00 70.50 126 ASN A O 1
ATOM 992 N N . GLU A 1 127 ? -16.069 -17.945 5.650 1.00 73.69 127 GLU A N 1
ATOM 993 C CA . GLU A 1 127 ? -15.062 -18.947 5.324 1.00 73.69 127 GLU A CA 1
ATOM 994 C C . GLU A 1 127 ? -14.157 -18.430 4.203 1.00 73.69 127 GLU A C 1
ATOM 996 O O . GLU A 1 127 ? -14.595 -18.209 3.072 1.00 73.69 127 GLU A O 1
ATOM 1001 N N . PHE A 1 128 ? -12.882 -18.228 4.530 1.00 71.25 128 PHE A N 1
ATOM 1002 C CA . PHE A 1 128 ? -11.820 -17.922 3.577 1.00 71.25 128 PHE A CA 1
ATOM 1003 C C . PHE A 1 128 ? -10.687 -18.904 3.811 1.00 71.25 128 PHE A C 1
ATOM 1005 O O . PHE A 1 128 ? -10.322 -19.146 4.959 1.00 71.25 128 PHE A O 1
ATOM 1012 N N . ASN A 1 129 ? -10.083 -19.405 2.733 1.00 71.44 129 ASN A N 1
ATOM 1013 C CA . ASN A 1 129 ? -8.863 -20.198 2.862 1.00 71.44 129 ASN A CA 1
ATOM 1014 C C . ASN A 1 129 ? -7.754 -19.348 3.499 1.00 71.44 129 ASN A C 1
ATOM 1016 O O . ASN A 1 129 ? -7.130 -19.770 4.466 1.00 71.44 129 ASN A O 1
ATOM 1020 N N . TYR A 1 130 ? -7.561 -18.124 2.991 1.00 75.88 130 TYR A N 1
ATOM 1021 C CA . TYR A 1 130 ? -6.592 -17.159 3.509 1.00 75.88 130 TYR A CA 1
ATOM 1022 C C . TYR A 1 130 ? -7.088 -15.729 3.266 1.00 75.88 130 TYR A C 1
ATOM 1024 O O . TYR A 1 130 ? -7.466 -15.382 2.148 1.00 75.88 130 TYR A O 1
ATOM 1032 N N . PHE A 1 131 ? -7.054 -14.891 4.303 1.00 81.25 131 PHE A N 1
ATOM 1033 C CA . PHE A 1 131 ? -7.287 -13.446 4.212 1.00 81.25 131 PHE A CA 1
ATOM 1034 C C . PHE A 1 131 ? -6.136 -12.732 4.928 1.00 81.25 131 PHE A C 1
ATOM 1036 O O . PHE A 1 131 ? -6.257 -12.300 6.070 1.00 81.25 131 PHE A O 1
ATOM 1043 N N . CYS A 1 132 ? -4.966 -12.699 4.293 1.00 83.50 132 CYS A N 1
ATOM 1044 C CA . CYS A 1 132 ? -3.760 -12.124 4.879 1.00 83.50 132 CYS A CA 1
ATOM 1045 C C . CYS A 1 132 ? -2.965 -11.331 3.841 1.00 83.50 132 CYS A C 1
ATOM 1047 O O . CYS A 1 132 ? -2.916 -11.690 2.666 1.00 83.50 132 CYS A O 1
ATOM 1049 N N . LEU A 1 133 ? -2.307 -10.264 4.297 1.00 84.50 133 LEU A N 1
ATOM 1050 C CA . LEU A 1 133 ? -1.560 -9.347 3.435 1.00 84.50 133 LEU A CA 1
ATOM 1051 C C . LEU A 1 133 ? -0.364 -10.008 2.739 1.00 84.50 133 LEU A C 1
ATOM 1053 O O . LEU A 1 133 ? -0.070 -9.700 1.590 1.00 84.50 133 LEU A O 1
ATOM 1057 N N . LYS A 1 134 ? 0.309 -10.937 3.428 1.00 82.94 134 LYS A N 1
ATOM 1058 C CA . LYS A 1 134 ? 1.415 -11.726 2.864 1.00 82.94 134 LYS A CA 1
ATOM 1059 C C . LYS A 1 134 ? 0.950 -12.670 1.745 1.00 82.94 134 LYS A C 1
ATOM 1061 O O . LYS A 1 134 ? 1.765 -13.147 0.965 1.00 82.94 134 LYS A O 1
ATOM 1066 N N . GLY A 1 135 ? -0.354 -12.937 1.666 1.00 72.50 135 GLY A N 1
ATOM 1067 C CA . GLY A 1 135 ? -0.907 -13.973 0.810 1.00 72.50 135 GLY A CA 1
ATOM 1068 C C . GLY A 1 135 ? -0.496 -15.378 1.257 1.00 72.50 135 GLY A C 1
ATOM 1069 O O . GLY A 1 135 ? 0.122 -15.585 2.305 1.00 72.50 135 GLY A O 1
ATOM 1070 N N . TYR A 1 136 ? -0.863 -16.360 0.439 1.00 65.25 136 TYR A N 1
ATOM 1071 C CA . TYR A 1 136 ? -0.475 -17.755 0.608 1.00 65.25 136 TYR A CA 1
ATOM 1072 C C . TYR A 1 136 ? 0.067 -18.272 -0.722 1.00 65.25 136 TYR A C 1
ATOM 1074 O O . TYR A 1 136 ? -0.591 -18.130 -1.753 1.00 65.25 136 TYR A O 1
ATOM 1082 N N . VAL A 1 137 ? 1.272 -18.844 -0.710 1.00 57.56 137 VAL A N 1
ATOM 1083 C CA . VAL A 1 137 ? 1.915 -19.367 -1.916 1.00 57.56 137 VAL A CA 1
ATOM 1084 C C . VAL A 1 137 ? 1.700 -20.876 -1.987 1.00 57.56 137 VAL A C 1
ATOM 1086 O O . VAL A 1 137 ? 2.311 -21.628 -1.233 1.00 57.56 137 VAL A O 1
ATOM 1089 N N . LEU A 1 138 ? 0.867 -21.327 -2.926 1.00 47.16 138 LEU A N 1
ATOM 1090 C CA . LEU A 1 138 ? 0.971 -22.677 -3.479 1.00 47.16 138 LEU A CA 1
ATOM 1091 C C . LEU A 1 138 ? 1.834 -22.565 -4.740 1.00 47.16 138 LEU A C 1
ATOM 1093 O O . LEU A 1 138 ? 1.331 -22.189 -5.794 1.00 47.16 138 LEU A O 1
ATOM 1097 N N . HIS A 1 139 ? 3.140 -22.831 -4.651 1.00 41.19 139 HIS A N 1
ATOM 1098 C CA . HIS A 1 139 ? 3.943 -23.025 -5.864 1.00 41.19 139 HIS A CA 1
ATOM 1099 C C . HIS A 1 139 ? 3.445 -24.307 -6.556 1.00 41.19 139 HIS A C 1
ATOM 1101 O O . HIS A 1 139 ? 3.411 -25.365 -5.926 1.00 41.19 139 HIS A O 1
ATOM 1107 N N . PRO A 1 140 ? 3.032 -24.215 -7.829 1.00 38.47 140 PRO A N 1
ATOM 1108 C CA . PRO A 1 140 ? 4.005 -24.377 -8.897 1.00 38.47 140 PRO A CA 1
ATOM 1109 C C . PRO A 1 140 ? 3.945 -23.219 -9.899 1.00 38.47 140 PRO A C 1
ATOM 1111 O O . PRO A 1 140 ? 2.885 -22.827 -10.367 1.00 38.47 140 PRO A O 1
ATOM 1114 N N . VAL A 1 141 ? 5.129 -22.672 -10.175 1.00 40.22 141 VAL A N 1
ATOM 1115 C CA . VAL A 1 141 ? 5.541 -21.889 -11.351 1.00 40.22 141 VAL A CA 1
ATOM 1116 C C . VAL A 1 141 ? 4.415 -21.562 -12.350 1.00 40.22 141 VAL A C 1
ATOM 1118 O O . VAL A 1 141 ? 4.039 -22.401 -13.165 1.00 40.22 141 VAL A O 1
ATOM 1121 N N . PHE A 1 142 ? 3.937 -20.314 -12.361 1.00 39.62 142 PHE A N 1
ATOM 1122 C CA . PHE A 1 142 ? 3.289 -19.771 -13.556 1.00 39.62 142 PHE A CA 1
ATOM 1123 C C . PHE A 1 142 ? 4.389 -19.386 -14.545 1.00 39.62 142 PHE A C 1
ATOM 1125 O O . PHE A 1 142 ? 4.936 -18.287 -14.488 1.00 39.62 142 PHE A O 1
ATOM 1132 N N . SER A 1 143 ? 4.749 -20.327 -15.414 1.00 31.95 143 SER A N 1
ATOM 1133 C CA . SER A 1 143 ? 5.378 -20.007 -16.691 1.00 31.95 143 SER A CA 1
ATOM 1134 C C . SER A 1 143 ? 4.282 -19.461 -17.607 1.00 31.95 143 SER A C 1
ATOM 1136 O O . SER A 1 143 ? 3.336 -20.186 -17.920 1.00 31.95 143 SER A O 1
ATOM 1138 N N . LEU A 1 144 ? 4.390 -18.185 -17.974 1.00 34.94 144 LEU A N 1
ATOM 1139 C CA . LEU A 1 144 ? 3.818 -17.659 -19.214 1.00 34.94 144 LEU A CA 1
ATOM 1140 C C . LEU A 1 144 ? 4.859 -17.813 -20.324 1.00 34.94 144 LEU A C 1
ATOM 1142 O O . LEU A 1 144 ? 6.060 -17.639 -20.010 1.00 34.94 144 LEU A O 1
#

Radius of gyration: 17.23 Å; chains: 1; bounding box: 36×46×51 Å

Foldseek 3Di:
DDDDDDDDDDDDDPPPPDPPDADAWFDAPPLDFQVVCCLPVNTPQEDQPPPQQRALADRPPRNGIYHHPVLVVCQPNVAAKDKDFDDDRRHTPWIWIFGCHPHHSFRRQDLVGTPDIPDPQSVPPPDDPDRGPSDDDDDDDPDD